Protein AF-A0A2D4F0U0-F1 (afdb_monomer)

Mean predicted aligned error: 10.99 Å

InterPro domains:
  IPR001683 Phox homology [PF00787] (13-109)
  IPR001683 Phox homology [PS50195] (1-113)
  IPR036871 PX domain superfamily [G3DSA:3.30.1520.10] (1-114)
  IPR036871 PX domain superfamily [SSF64268] (4-112)

pLDDT: mean 78.39, std 17.67, range [43.88, 95.75]

Secondary structure (DSSP, 8-state):
-----EEEEEEEETTEEEEEEEEHHHHHHHHHHHHHHHHHHHH---GGGGGGT----TTTT-PPPP--TT-S----HHHHHHHHHHHHHHHHHSHHHHTSHHHHHHTT--TTTT-GGG-S---EEEEEEEPP-S--TT-TTSTT-GGG--EEEEEEEE-SS-EEEEPPP-

Nearest PDB structures (foldseek):
  6e8r-assembly2_B  TM=4.616E-01  e=1.733E+00  Homo sapiens
  5tgi-assembly2_B  TM=3.385E-01  e=1.288E+00  Homo sapiens

Sequence (170 aa):
VRPSTVYALQLSHGPFTWGMKKLFRHFQELHRDLLKRRLLLSLLPLPRLVLQGSWPAGNTLELPPLPHGGGEVSRRPSSKQKQLEIYLNTLLEISAYRDYHAMAEFLDVSRFSFLPDLGPKGLEGLILKRSGGHRIQGLHCMGHHRVCYRWSKRWLVVKEAFLLYLKPES

Organism: Micrurus corallinus (NCBI:txid54390)

Solvent-accessible surface area (backbone atoms only — not comparable to full-atom values): 11061 Å² total; per-residue (Å²): 131,84,84,77,57,73,42,82,45,74,51,76,58,90,95,45,71,52,76,48,78,42,43,60,66,55,55,55,52,44,52,53,53,51,50,53,51,51,50,55,61,73,70,56,91,62,83,74,56,71,81,66,81,74,66,68,71,94,68,66,77,67,76,78,79,76,85,68,94,83,62,97,81,66,100,43,75,68,58,56,52,52,50,52,50,52,53,51,53,60,40,55,72,34,59,84,49,44,77,29,68,63,45,30,62,73,67,43,54,56,89,70,66,79,39,80,90,62,54,67,81,55,63,45,43,83,42,79,42,68,59,85,78,94,74,61,90,92,57,91,80,64,81,84,54,82,85,80,65,52,72,42,73,26,34,38,41,35,34,85,92,52,77,49,77,40,75,69,87,131

Foldseek 3Di:
DPDFDKDWDWDDDPPAIDIDIDTPVLVVVLLVVLVVLLVVVVPDDDPPVVVPPQDPPDPLSPQDDQPDPDDPPDPDPVVNNVSVVVNLVSQCVRCSRVVDVSVCQSVLHDPCCPDVVQAHWDGKHKDWDWDDDPDPDPCPDCVPDPPPIDIAIWIWTDHPPDIDTHRDDD

Radius of gyration: 20.45 Å; Cα contacts (8 Å, |Δi|>4): 163; chains: 1; bounding box: 57×42×52 Å

Structure (mmCIF, N/CA/C/O backbone):
data_AF-A0A2D4F0U0-F1
#
_entry.id   AF-A0A2D4F0U0-F1
#
loop_
_atom_site.group_PDB
_atom_site.id
_atom_site.type_symbol
_atom_site.label_atom_id
_atom_site.label_alt_id
_atom_site.label_comp_id
_atom_site.label_asym_id
_atom_site.label_entity_id
_atom_site.label_seq_id
_atom_site.pdbx_PDB_ins_code
_atom_site.Cartn_x
_atom_site.Cartn_y
_atom_site.Cartn_z
_atom_site.occupancy
_atom_site.B_iso_or_equiv
_atom_site.auth_seq_id
_atom_site.auth_comp_id
_atom_site.auth_asym_id
_atom_site.auth_atom_id
_atom_site.pdbx_PDB_model_num
ATOM 1 N N . VAL A 1 1 ? 16.282 -5.507 23.454 1.00 46.47 1 VAL A N 1
ATOM 2 C CA . VAL A 1 1 ? 15.595 -5.345 22.147 1.00 46.47 1 VAL A CA 1
ATOM 3 C C . VAL A 1 1 ? 14.118 -5.643 22.360 1.00 46.47 1 VAL A C 1
ATOM 5 O O . VAL A 1 1 ?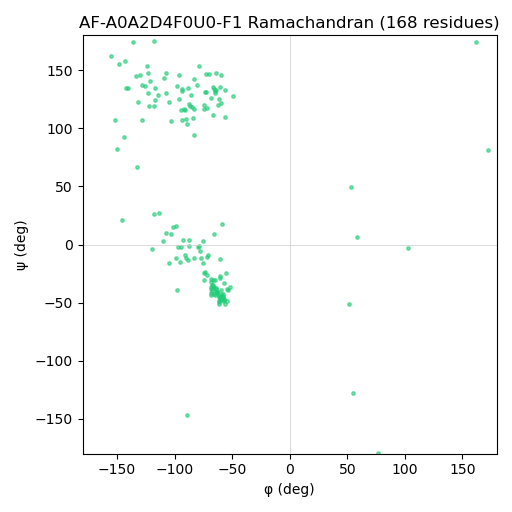 13.817 -6.746 22.794 1.00 46.47 1 VAL A O 1
ATOM 8 N N . ARG A 1 2 ? 13.199 -4.680 22.178 1.00 52.78 2 ARG A N 1
ATOM 9 C CA . ARG A 1 2 ? 11.755 -4.972 22.296 1.00 52.78 2 ARG A CA 1
ATOM 10 C C . ARG A 1 2 ? 11.359 -5.882 21.122 1.00 52.78 2 ARG A C 1
ATOM 12 O O . ARG A 1 2 ? 11.657 -5.500 19.990 1.00 52.78 2 ARG A O 1
ATOM 19 N N . PRO A 1 3 ? 10.742 -7.055 21.344 1.00 57.25 3 PRO A N 1
ATOM 20 C CA . PRO A 1 3 ? 10.332 -7.926 20.248 1.00 57.25 3 PRO A CA 1
ATOM 21 C C . PRO A 1 3 ? 9.302 -7.193 19.382 1.00 57.25 3 PRO A C 1
ATOM 23 O O . PRO A 1 3 ? 8.260 -6.754 19.869 1.00 57.25 3 PRO A O 1
ATOM 26 N N . SER A 1 4 ? 9.607 -7.001 18.100 1.00 76.12 4 SER A N 1
ATOM 27 C CA . SER A 1 4 ? 8.699 -6.330 17.173 1.00 76.12 4 SER A CA 1
ATOM 28 C C . SER A 1 4 ? 7.685 -7.333 16.632 1.00 76.12 4 SER A C 1
ATOM 30 O O . SER A 1 4 ? 8.040 -8.205 15.841 1.00 76.12 4 SER A O 1
ATOM 32 N N . THR A 1 5 ? 6.425 -7.214 17.056 1.00 86.00 5 THR A N 1
ATOM 33 C CA . THR A 1 5 ? 5.327 -8.064 16.575 1.00 86.00 5 THR A CA 1
ATOM 34 C C . THR A 1 5 ? 5.124 -7.882 15.070 1.00 86.00 5 THR A C 1
ATOM 36 O O . THR A 1 5 ? 4.921 -6.758 14.597 1.00 86.00 5 THR A O 1
ATOM 39 N N . VAL A 1 6 ? 5.166 -8.996 14.337 1.00 91.44 6 VAL A N 1
ATOM 40 C CA . VAL A 1 6 ? 4.837 -9.084 12.910 1.00 91.44 6 VAL A CA 1
ATOM 41 C C . VAL A 1 6 ? 3.367 -9.473 12.777 1.00 91.44 6 VAL A C 1
ATOM 43 O O . VAL A 1 6 ? 2.922 -10.430 13.405 1.00 91.44 6 VAL A O 1
ATOM 46 N N . TYR A 1 7 ? 2.631 -8.755 11.938 1.00 92.56 7 TYR A N 1
ATOM 47 C CA . TYR A 1 7 ? 1.259 -9.061 11.551 1.00 92.56 7 TYR A CA 1
ATOM 48 C C . TYR A 1 7 ? 1.258 -9.562 10.110 1.00 92.56 7 TYR A C 1
ATOM 50 O O . TYR A 1 7 ? 1.858 -8.932 9.236 1.00 92.56 7 TYR A O 1
ATOM 58 N N . ALA A 1 8 ? 0.596 -10.690 9.871 1.00 94.75 8 ALA A N 1
ATOM 59 C CA . ALA A 1 8 ? 0.249 -11.131 8.529 1.00 94.75 8 ALA A CA 1
ATOM 60 C C . ALA A 1 8 ? -1.098 -10.500 8.163 1.00 94.75 8 ALA A C 1
ATOM 62 O O . ALA A 1 8 ? -2.079 -10.679 8.880 1.00 94.75 8 ALA A O 1
ATOM 63 N N . LEU A 1 9 ? -1.117 -9.724 7.087 1.00 95.25 9 LEU A N 1
ATOM 64 C CA . LEU A 1 9 ? -2.299 -9.064 6.551 1.00 95.25 9 LEU A CA 1
ATOM 65 C C . LEU A 1 9 ? -2.686 -9.750 5.246 1.00 95.25 9 LEU A C 1
ATOM 67 O O . LEU A 1 9 ? -1.809 -10.114 4.463 1.00 95.25 9 LEU A O 1
ATOM 71 N N . GLN A 1 10 ? -3.983 -9.878 5.001 1.00 95.50 10 GLN A N 1
ATOM 72 C CA . GLN A 1 10 ? -4.535 -10.332 3.732 1.00 95.50 10 GLN A CA 1
ATOM 73 C C . GLN A 1 10 ? -5.379 -9.196 3.163 1.00 95.50 10 GLN A C 1
ATOM 75 O O . GLN A 1 10 ? -6.327 -8.754 3.808 1.00 95.50 10 GLN A O 1
ATOM 80 N N . LEU A 1 11 ? -5.009 -8.696 1.985 1.00 94.62 11 LEU A N 1
ATOM 81 C CA . LEU A 1 11 ? -5.799 -7.700 1.270 1.00 94.62 11 LEU A CA 1
ATOM 82 C C . LEU A 1 11 ? -6.636 -8.402 0.210 1.00 94.62 11 LEU A C 1
ATOM 84 O O . LEU A 1 11 ? -6.115 -9.256 -0.508 1.00 94.62 11 LEU A O 1
ATOM 88 N N . SER A 1 12 ? -7.902 -8.012 0.105 1.00 94.06 12 SER A N 1
ATOM 89 C CA . SER A 1 12 ? -8.801 -8.434 -0.966 1.00 94.06 12 SER A CA 1
ATOM 90 C C . SER A 1 12 ? -9.392 -7.206 -1.654 1.00 94.06 12 SER A C 1
ATOM 92 O O . SER A 1 12 ? -9.745 -6.226 -0.999 1.00 94.06 12 SER A O 1
ATOM 94 N N . HIS A 1 13 ? -9.446 -7.237 -2.981 1.00 91.44 13 HIS A N 1
ATOM 95 C CA . HIS A 1 13 ? -10.034 -6.186 -3.804 1.00 91.44 13 HIS A CA 1
ATOM 96 C C . HIS A 1 13 ? -10.559 -6.800 -5.103 1.00 91.44 13 HIS A C 1
ATOM 98 O O . HIS A 1 13 ? -9.778 -7.196 -5.974 1.00 91.44 13 HIS A O 1
ATOM 104 N N . GLY A 1 14 ? -11.884 -6.904 -5.231 1.00 91.19 14 GLY A N 1
ATOM 105 C CA . GLY A 1 14 ? -12.510 -7.633 -6.335 1.00 91.19 14 GLY A CA 1
ATOM 106 C C . GLY A 1 14 ? -11.984 -9.079 -6.414 1.00 91.19 14 GLY A C 1
ATOM 107 O O . GLY A 1 14 ? -11.979 -9.762 -5.391 1.00 91.19 14 GLY A O 1
ATOM 108 N N . PRO A 1 15 ? -11.506 -9.552 -7.581 1.00 91.00 15 PRO A N 1
ATOM 109 C CA . PRO A 1 15 ? -10.947 -10.899 -7.730 1.00 91.00 15 PRO A CA 1
ATOM 110 C C . PRO A 1 15 ? -9.509 -11.032 -7.201 1.00 91.00 15 PRO A C 1
ATOM 112 O O . PRO A 1 15 ? -8.954 -12.129 -7.189 1.00 91.00 15 PRO A O 1
ATOM 115 N N . PHE A 1 16 ? -8.872 -9.935 -6.785 1.00 91.69 16 PHE A N 1
ATOM 116 C CA . PHE A 1 16 ? -7.475 -9.949 -6.371 1.00 91.69 16 PHE A CA 1
ATOM 117 C C . PHE A 1 16 ? -7.345 -10.147 -4.867 1.00 91.69 16 PHE A C 1
ATOM 119 O O . PHE A 1 16 ? -8.009 -9.474 -4.080 1.00 91.69 16 PHE A O 1
ATOM 126 N N . THR A 1 17 ? -6.452 -11.048 -4.461 1.00 93.50 17 THR A N 1
ATOM 127 C CA . THR A 1 17 ? -6.130 -11.290 -3.053 1.00 93.50 17 THR A CA 1
ATOM 128 C C . THR A 1 17 ? -4.640 -11.567 -2.895 1.00 93.50 17 THR A C 1
ATOM 130 O O . THR A 1 17 ? -4.077 -12.354 -3.654 1.00 93.50 17 THR A O 1
ATOM 133 N N . TRP A 1 18 ? -3.987 -10.948 -1.910 1.00 92.50 18 TRP A N 1
ATOM 134 C CA . TRP A 1 18 ? -2.601 -11.273 -1.550 1.00 92.50 18 TRP A CA 1
ATOM 135 C C . TRP A 1 18 ? -2.320 -11.080 -0.064 1.00 92.50 18 TRP A C 1
ATOM 137 O O . TRP A 1 18 ? -2.971 -10.298 0.630 1.00 92.50 18 TRP A O 1
ATOM 147 N N . GLY A 1 19 ? -1.309 -11.804 0.412 1.00 93.56 19 GLY A N 1
ATOM 148 C CA . GLY A 1 19 ? -0.780 -11.681 1.762 1.00 93.56 19 GLY A CA 1
ATOM 149 C C . GLY A 1 19 ? 0.443 -10.766 1.821 1.00 93.56 19 GLY A C 1
ATOM 150 O O . GLY A 1 19 ? 1.268 -10.750 0.911 1.00 93.56 19 GLY A O 1
ATOM 151 N N . MET A 1 20 ? 0.592 -10.038 2.922 1.00 94.62 20 MET A N 1
ATOM 152 C CA . MET A 1 20 ? 1.759 -9.203 3.221 1.00 94.62 20 MET A CA 1
ATOM 153 C C . MET A 1 20 ? 2.079 -9.252 4.714 1.00 94.62 20 MET A C 1
ATOM 155 O O . MET A 1 20 ? 1.227 -9.574 5.540 1.00 94.62 20 MET A O 1
ATOM 159 N N . LYS A 1 21 ? 3.322 -8.940 5.082 1.00 94.38 21 LYS A N 1
ATOM 160 C CA . LYS A 1 21 ? 3.767 -8.941 6.482 1.00 94.38 21 LYS A CA 1
ATOM 161 C C . LYS A 1 21 ? 4.178 -7.536 6.891 1.00 94.38 21 LYS A C 1
ATOM 163 O O . LYS A 1 21 ? 5.052 -6.938 6.268 1.00 94.38 21 LYS A O 1
ATOM 168 N N . LYS A 1 22 ? 3.581 -7.009 7.961 1.00 94.00 22 LYS A N 1
ATOM 169 C CA . LYS A 1 22 ? 3.877 -5.665 8.472 1.00 94.00 22 LYS A CA 1
ATOM 170 C C . LYS A 1 22 ? 4.184 -5.713 9.963 1.00 94.00 22 LYS A C 1
ATOM 172 O O . LYS A 1 22 ? 3.529 -6.401 10.737 1.00 94.00 22 LYS A O 1
ATOM 177 N N . LEU A 1 23 ? 5.210 -4.978 10.371 1.00 93.62 23 LEU A N 1
ATOM 178 C CA . LEU A 1 23 ? 5.536 -4.761 11.775 1.00 93.62 23 LEU A CA 1
ATOM 179 C C . LEU A 1 23 ? 4.605 -3.702 12.355 1.00 93.62 23 LEU A C 1
ATOM 181 O O . LEU A 1 23 ? 4.186 -2.803 11.629 1.00 93.62 23 LEU A O 1
ATOM 185 N N . PHE A 1 24 ? 4.367 -3.730 13.670 1.00 90.62 24 PHE A N 1
ATOM 186 C CA . PHE A 1 24 ? 3.579 -2.679 14.333 1.00 90.62 24 PHE A CA 1
ATOM 187 C C . PHE A 1 24 ? 4.089 -1.258 14.021 1.00 90.62 24 PHE A C 1
ATOM 189 O O . PHE A 1 24 ? 3.291 -0.351 13.807 1.00 90.62 24 PHE A O 1
ATOM 196 N N . ARG A 1 25 ? 5.415 -1.077 13.906 1.00 91.44 25 ARG A N 1
ATOM 197 C CA . ARG A 1 25 ? 6.023 0.213 13.533 1.00 91.44 25 ARG A CA 1
ATOM 198 C C . ARG A 1 25 ? 5.518 0.755 12.190 1.00 91.44 25 ARG A C 1
ATOM 200 O O . ARG A 1 25 ? 5.359 1.959 12.064 1.00 91.44 25 ARG A O 1
ATOM 207 N N . HIS A 1 26 ? 5.193 -0.115 11.228 1.00 93.94 26 HIS A N 1
ATOM 208 C CA . HIS A 1 26 ? 4.680 0.316 9.925 1.00 93.94 26 HIS A CA 1
ATOM 209 C C . HIS A 1 26 ? 3.271 0.919 10.055 1.00 93.94 26 HIS A C 1
ATOM 211 O O . HIS A 1 26 ? 2.941 1.862 9.347 1.00 93.94 26 HIS A O 1
ATOM 217 N N . PHE A 1 27 ? 2.452 0.434 10.999 1.00 94.19 27 PHE A N 1
ATOM 218 C CA . PHE A 1 27 ? 1.151 1.044 11.299 1.00 94.19 27 PHE A CA 1
ATOM 219 C C . PHE A 1 27 ? 1.321 2.424 11.944 1.00 94.19 27 PHE A C 1
ATOM 221 O O . PHE A 1 27 ? 0.570 3.346 11.637 1.00 94.19 27 PHE A O 1
ATOM 228 N N . GLN A 1 28 ? 2.323 2.578 12.817 1.00 93.06 28 GLN A N 1
ATOM 229 C CA . GLN A 1 28 ? 2.646 3.865 13.444 1.00 93.06 28 GLN A CA 1
ATOM 230 C C . GLN A 1 28 ? 3.148 4.886 12.415 1.00 93.06 28 GLN A C 1
ATOM 232 O O . GLN A 1 28 ? 2.746 6.047 12.454 1.00 93.06 28 GLN A O 1
ATOM 237 N N . GLU A 1 29 ? 4.002 4.454 11.485 1.00 94.62 29 GLU A N 1
ATOM 238 C CA . GLU A 1 29 ? 4.492 5.274 10.374 1.00 94.62 29 GLU A CA 1
ATOM 239 C C . GLU A 1 29 ? 3.343 5.721 9.466 1.00 94.62 29 GLU A C 1
ATOM 241 O O . GLU A 1 29 ? 3.194 6.925 9.248 1.00 94.62 29 GLU A O 1
ATOM 246 N N . LEU A 1 30 ? 2.478 4.788 9.044 1.00 95.75 30 LEU A N 1
ATOM 247 C CA . LEU A 1 30 ? 1.279 5.096 8.262 1.00 95.75 30 LEU A CA 1
ATOM 248 C C . LEU A 1 30 ? 0.390 6.112 8.990 1.00 95.75 30 LEU A C 1
ATOM 250 O O . LEU A 1 30 ? 0.038 7.140 8.419 1.00 95.75 30 LEU A O 1
ATOM 254 N N . HIS A 1 31 ? 0.057 5.861 10.259 1.00 94.44 31 HIS A N 1
ATOM 255 C CA . HIS A 1 31 ? -0.797 6.752 11.048 1.00 94.44 31 HIS A CA 1
ATOM 256 C C . HIS A 1 31 ? -0.219 8.171 11.139 1.00 94.44 31 HIS A C 1
ATOM 258 O O . HIS A 1 31 ? -0.928 9.153 10.924 1.00 94.44 31 HIS A O 1
ATOM 264 N N . ARG A 1 32 ? 1.091 8.293 11.389 1.00 94.44 32 ARG A N 1
ATOM 265 C CA . ARG A 1 32 ? 1.788 9.585 11.416 1.00 94.44 32 ARG A CA 1
ATOM 266 C C . ARG A 1 32 ? 1.687 10.312 10.075 1.00 94.44 32 ARG A C 1
ATOM 268 O O . ARG A 1 32 ? 1.497 11.526 10.057 1.00 94.44 32 ARG A O 1
ATOM 275 N N . ASP A 1 33 ? 1.842 9.606 8.962 1.00 94.38 33 ASP A N 1
ATOM 276 C CA . ASP A 1 33 ? 1.819 10.231 7.640 1.00 94.38 33 ASP A CA 1
ATOM 277 C C . ASP A 1 33 ? 0.393 10.621 7.212 1.00 94.38 33 ASP A C 1
ATOM 279 O O . ASP A 1 33 ? 0.214 11.670 6.589 1.00 94.38 33 ASP A O 1
ATOM 283 N N . LEU A 1 34 ? -0.628 9.876 7.651 1.00 92.75 34 LEU A N 1
ATOM 284 C CA . LEU A 1 34 ? -2.038 10.259 7.511 1.00 92.75 34 LEU A CA 1
ATOM 285 C C . LEU A 1 34 ? -2.399 11.485 8.362 1.00 92.75 34 LEU A C 1
ATOM 287 O O . LEU A 1 34 ? -3.089 12.377 7.872 1.00 92.75 34 LEU A O 1
ATOM 291 N N . LEU A 1 35 ? -1.885 11.592 9.594 1.00 91.06 35 LEU A N 1
ATOM 292 C CA . LEU A 1 35 ? -2.049 12.793 10.424 1.00 91.06 35 LEU A CA 1
ATOM 293 C C . LEU A 1 35 ? -1.430 14.027 9.763 1.00 91.06 35 LEU A C 1
ATOM 295 O O . LEU A 1 35 ? -2.080 15.067 9.677 1.00 91.06 35 LEU A O 1
ATOM 299 N N . LYS A 1 36 ? -0.202 13.916 9.239 1.00 90.94 36 LYS A N 1
ATOM 300 C CA . LYS A 1 36 ? 0.428 15.008 8.479 1.00 90.94 36 LYS A CA 1
ATOM 301 C C . LYS A 1 36 ? -0.425 15.406 7.279 1.00 90.94 36 LYS A C 1
ATOM 303 O O . LYS A 1 36 ? -0.638 16.593 7.059 1.00 90.94 36 LYS A O 1
ATOM 308 N N . ARG A 1 37 ? -0.939 14.431 6.521 1.00 87.12 37 ARG A N 1
ATOM 309 C CA . ARG A 1 37 ? -1.829 14.688 5.382 1.00 87.12 37 ARG A CA 1
ATOM 310 C C . ARG A 1 37 ? -3.109 15.398 5.821 1.00 87.12 37 ARG A C 1
ATOM 312 O O . ARG A 1 37 ? -3.477 16.379 5.185 1.00 87.12 37 ARG A O 1
ATOM 319 N N . ARG A 1 38 ? -3.748 14.955 6.909 1.00 86.50 38 ARG A N 1
ATOM 320 C CA . ARG A 1 38 ? -4.935 15.602 7.495 1.00 86.50 38 ARG A CA 1
ATOM 321 C C . ARG A 1 38 ? -4.642 17.058 7.860 1.00 86.50 38 ARG A C 1
ATOM 323 O O . ARG A 1 38 ? -5.400 17.934 7.461 1.00 86.50 38 ARG A O 1
ATOM 330 N N . LEU A 1 39 ? -3.526 17.318 8.543 1.00 86.69 39 LEU A N 1
ATOM 331 C CA . LEU A 1 39 ? -3.112 18.673 8.915 1.00 86.69 39 LEU A CA 1
ATOM 332 C C . LEU A 1 39 ? -2.878 19.550 7.680 1.00 86.69 39 LEU A C 1
ATOM 334 O O . LEU A 1 39 ? -3.438 20.638 7.592 1.00 86.69 39 LEU A O 1
ATOM 338 N N . LEU A 1 40 ? -2.127 19.058 6.692 1.00 85.00 40 LEU A N 1
ATOM 339 C CA . LEU A 1 40 ? -1.890 19.785 5.443 1.00 85.00 40 LEU A CA 1
ATOM 340 C C . LEU A 1 40 ? -3.198 20.120 4.719 1.00 85.00 40 LEU A C 1
ATOM 342 O O . LEU A 1 40 ? -3.358 21.241 4.255 1.00 85.00 40 LEU A O 1
ATOM 346 N N . LEU A 1 41 ? -4.147 19.184 4.659 1.00 78.44 41 LEU A N 1
ATOM 347 C CA . LEU A 1 41 ? -5.459 19.432 4.058 1.00 78.44 41 LEU A CA 1
ATOM 348 C C . LEU A 1 41 ? -6.289 20.443 4.861 1.00 78.44 41 LEU A C 1
ATOM 350 O O . LEU A 1 41 ? -6.967 21.265 4.257 1.00 78.44 41 LEU A O 1
ATOM 354 N N . SER A 1 42 ? -6.216 20.416 6.195 1.00 76.06 42 SER A N 1
ATOM 355 C CA . SER A 1 42 ? -6.948 21.358 7.057 1.00 76.06 42 SER A CA 1
ATOM 356 C C . SER A 1 42 ? -6.405 22.789 7.029 1.00 76.06 42 SER A C 1
ATOM 358 O O . SER A 1 42 ? -7.151 23.727 7.282 1.00 76.06 42 SER A O 1
ATOM 360 N N . LEU A 1 43 ? -5.114 22.966 6.730 1.00 72.50 43 LEU A N 1
ATOM 361 C CA . LEU A 1 43 ? -4.439 24.268 6.750 1.00 72.50 43 LEU A CA 1
ATOM 362 C C . LEU A 1 43 ? -4.500 25.007 5.405 1.00 72.50 43 LEU A C 1
ATOM 364 O O . LEU A 1 43 ? -4.130 26.177 5.343 1.00 72.50 43 LEU A O 1
ATOM 368 N N . LEU A 1 44 ? -4.927 24.348 4.323 1.00 67.62 44 LEU A N 1
ATOM 369 C CA . LEU A 1 44 ? -4.998 24.950 2.991 1.00 67.62 44 LEU A CA 1
ATOM 370 C C . LEU A 1 44 ? -6.319 25.724 2.805 1.00 67.62 44 LEU A C 1
ATOM 372 O O . LEU A 1 44 ? -7.385 25.106 2.793 1.00 67.62 44 LEU A O 1
ATOM 376 N N . PRO A 1 45 ? -6.288 27.050 2.573 1.00 55.84 45 PRO A N 1
ATOM 377 C CA . PRO A 1 45 ? -7.477 27.817 2.224 1.00 55.84 45 PRO A CA 1
ATOM 378 C C . PRO A 1 45 ? -7.730 27.675 0.718 1.00 55.84 45 PRO A C 1
ATOM 380 O O . PRO A 1 45 ? -7.133 28.392 -0.083 1.00 55.84 45 PRO A O 1
ATOM 383 N N . LEU A 1 46 ? -8.570 26.731 0.284 1.00 57.25 46 LEU A N 1
ATOM 384 C CA . LEU A 1 46 ? -8.872 26.570 -1.146 1.00 57.25 46 LEU A CA 1
ATOM 385 C C . LEU A 1 46 ? -10.383 26.539 -1.441 1.00 57.25 46 LEU A C 1
ATOM 387 O O . LEU A 1 46 ? -11.021 25.507 -1.244 1.00 57.25 46 LEU A O 1
ATOM 391 N N . PRO A 1 47 ? -10.949 27.615 -2.034 1.00 44.53 47 PRO A N 1
ATOM 392 C CA . PRO A 1 47 ? -12.336 27.647 -2.518 1.00 44.53 47 PRO A CA 1
ATOM 393 C C . PRO A 1 47 ? -12.567 26.802 -3.787 1.00 44.53 47 PRO A C 1
ATOM 395 O O . PRO A 1 47 ? -13.704 26.558 -4.175 1.00 44.53 47 PRO A O 1
ATOM 398 N N . ARG A 1 48 ? -11.506 26.311 -4.447 1.00 48.56 48 ARG A N 1
ATOM 399 C CA . ARG A 1 48 ? -11.605 25.523 -5.698 1.00 48.56 48 ARG A CA 1
ATOM 400 C C . ARG A 1 48 ? -12.068 24.087 -5.507 1.00 48.56 48 ARG A C 1
ATOM 402 O O . ARG A 1 48 ? -12.435 23.406 -6.455 1.00 48.56 48 ARG A O 1
ATOM 409 N N . LEU A 1 49 ? -12.010 23.629 -4.274 1.00 49.84 49 LEU A N 1
ATOM 410 C CA . LEU A 1 49 ? -12.144 22.234 -3.926 1.00 49.84 49 LEU A CA 1
ATOM 411 C C . LEU A 1 49 ? -13.636 21.870 -3.696 1.00 49.84 49 LEU A C 1
ATOM 413 O O . LEU A 1 49 ? -14.018 20.712 -3.821 1.00 49.84 49 LEU A O 1
ATOM 417 N N . VAL A 1 50 ? -14.503 22.885 -3.566 1.00 45.66 50 VAL A N 1
ATOM 418 C CA . VAL A 1 50 ? -15.976 22.787 -3.523 1.00 45.66 50 VAL A CA 1
ATOM 419 C C . VAL A 1 50 ? -16.606 22.505 -4.902 1.00 45.66 50 VAL A C 1
ATOM 421 O O . VAL A 1 50 ? -17.677 21.910 -4.968 1.00 45.66 50 VAL A O 1
ATOM 424 N N . LEU A 1 51 ? -15.946 22.847 -6.020 1.00 45.47 51 LEU A N 1
ATOM 425 C CA . LEU A 1 51 ? -16.532 22.687 -7.366 1.00 45.47 51 LEU A CA 1
ATOM 426 C C . LEU A 1 51 ? -16.510 21.233 -7.885 1.00 45.47 51 LEU A C 1
ATOM 428 O O . LEU A 1 51 ? -17.151 20.927 -8.884 1.00 45.47 51 LEU A O 1
ATOM 432 N N . GLN A 1 52 ? -15.780 20.330 -7.219 1.00 45.00 52 GLN A N 1
ATOM 433 C CA . GLN A 1 52 ? -15.562 18.954 -7.683 1.00 45.00 52 GLN A CA 1
ATOM 434 C C . GLN A 1 52 ? -16.130 17.887 -6.731 1.00 45.00 52 GLN A C 1
ATOM 436 O O . GLN A 1 52 ? -15.615 16.775 -6.683 1.00 45.00 52 GLN A O 1
ATOM 441 N N . GLY A 1 53 ? -17.156 18.221 -5.936 1.00 46.31 53 GLY A N 1
ATOM 442 C CA . GLY A 1 53 ? -18.012 17.253 -5.223 1.00 46.31 53 GLY A CA 1
ATOM 443 C C . GLY A 1 53 ? -17.339 16.284 -4.234 1.00 46.31 53 GLY A C 1
ATOM 444 O O . GLY A 1 53 ? -18.008 15.398 -3.717 1.00 46.31 53 GLY A O 1
ATOM 445 N N . SER A 1 54 ? -16.041 16.425 -3.953 1.00 47.81 54 SER A N 1
ATOM 446 C CA . SER A 1 54 ? -15.236 15.422 -3.239 1.00 47.81 54 SER A CA 1
ATOM 447 C C . SER A 1 54 ? -14.748 15.896 -1.864 1.00 47.81 54 SER A C 1
ATOM 449 O O . SER A 1 54 ? -13.712 15.438 -1.378 1.00 47.81 54 SER A O 1
ATOM 451 N N . TRP A 1 55 ? -15.472 16.817 -1.226 1.00 47.09 55 TRP A N 1
ATOM 452 C CA . TRP A 1 55 ? -15.266 17.123 0.190 1.00 47.09 55 TRP A CA 1
ATOM 453 C C . TRP A 1 55 ? -16.362 16.472 0.992 1.00 47.09 55 TRP A C 1
ATOM 455 O O . TRP A 1 55 ? -17.497 16.950 0.964 1.00 47.09 55 TRP A O 1
ATOM 465 N N . PRO A 1 56 ? -16.053 15.398 1.719 1.00 49.19 56 PRO A N 1
ATOM 466 C CA . PRO A 1 56 ? -17.005 14.909 2.673 1.00 49.19 56 PRO A CA 1
ATOM 467 C C . PRO A 1 56 ? -16.979 15.886 3.859 1.00 49.19 56 PRO A C 1
ATOM 469 O O . PRO A 1 56 ? -15.941 16.155 4.469 1.00 49.19 56 PRO A O 1
ATOM 472 N N . ALA A 1 57 ? -18.121 16.535 4.067 1.00 44.88 57 ALA A N 1
ATOM 473 C CA . ALA A 1 57 ? -18.325 17.597 5.037 1.00 44.88 57 ALA A CA 1
ATOM 474 C C . ALA A 1 57 ? -17.785 17.203 6.420 1.00 44.88 57 ALA A C 1
ATOM 476 O O . ALA A 1 57 ? -18.154 16.146 6.916 1.00 44.88 57 ALA A O 1
ATOM 477 N N . GLY A 1 58 ? -16.947 18.066 7.013 1.00 47.06 58 GLY A N 1
ATOM 478 C CA . GLY A 1 58 ? -16.635 18.228 8.449 1.00 47.06 58 GLY A CA 1
ATOM 479 C C . GLY A 1 58 ? -16.219 17.010 9.290 1.00 47.06 58 GLY A C 1
ATOM 480 O O . GLY A 1 58 ? -15.195 17.059 9.960 1.00 47.06 58 GLY A O 1
ATOM 481 N N . ASN A 1 59 ? -16.988 15.924 9.254 1.00 52.34 59 ASN A N 1
ATOM 482 C CA . ASN A 1 59 ? -16.912 14.764 10.137 1.00 52.34 59 ASN A CA 1
ATOM 483 C C . ASN A 1 59 ? -16.270 13.529 9.478 1.00 52.34 59 ASN A C 1
ATOM 485 O O . ASN A 1 59 ? -15.880 12.599 10.175 1.00 52.34 59 ASN A O 1
ATOM 489 N N . THR A 1 60 ? -16.145 13.479 8.149 1.00 55.31 60 THR A N 1
ATOM 490 C CA . THR A 1 60 ? -15.691 12.261 7.440 1.00 55.31 60 THR A CA 1
ATOM 491 C C . THR A 1 60 ? -14.168 12.089 7.393 1.00 55.31 60 THR A C 1
ATOM 493 O O . THR A 1 60 ? -13.677 11.025 7.034 1.00 55.31 60 THR A O 1
ATOM 496 N N . LEU A 1 61 ? -13.401 13.115 7.765 1.00 64.56 61 LEU A N 1
ATOM 497 C CA . LEU A 1 61 ? -11.934 13.055 7.850 1.00 64.56 61 LEU A CA 1
ATOM 498 C C . LEU A 1 61 ? -11.434 12.830 9.286 1.00 64.56 61 LEU A C 1
ATOM 500 O O . LEU A 1 61 ? -10.259 13.072 9.576 1.00 64.56 61 LEU A O 1
ATOM 504 N N . GLU A 1 62 ? -12.311 12.405 10.200 1.00 76.75 62 GLU A N 1
ATOM 505 C CA . GLU A 1 62 ? -11.880 11.993 11.532 1.00 76.75 62 GLU A CA 1
ATOM 506 C C . GLU A 1 62 ? -11.043 10.716 11.432 1.00 76.75 62 GL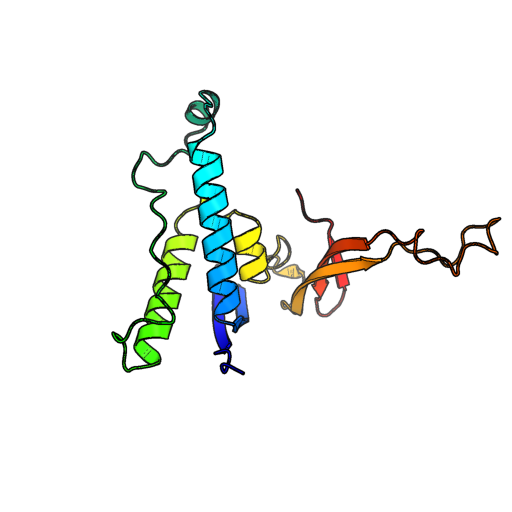U A C 1
ATOM 508 O O . GLU A 1 62 ? -11.523 9.643 11.068 1.00 76.75 62 GLU A O 1
ATOM 513 N N . LEU A 1 63 ? -9.748 10.855 11.722 1.00 82.19 63 LEU A N 1
ATOM 514 C CA . LEU A 1 63 ? -8.811 9.742 11.696 1.00 82.19 63 LEU A CA 1
ATOM 515 C C . LEU A 1 63 ? -9.053 8.872 12.938 1.00 82.19 63 LEU A C 1
ATOM 517 O O . LEU A 1 63 ? -8.875 9.374 14.053 1.00 82.19 63 LEU A O 1
ATOM 521 N N . PRO A 1 64 ? -9.398 7.581 12.788 1.00 85.00 64 PRO A N 1
ATOM 522 C CA . PRO A 1 64 ? -9.569 6.705 13.936 1.00 85.00 64 PRO A CA 1
ATOM 523 C C . PRO A 1 64 ? -8.256 6.613 14.734 1.00 85.00 64 PRO A C 1
ATOM 525 O O . PRO A 1 64 ? -7.165 6.649 14.152 1.00 85.00 64 PRO A O 1
ATOM 528 N N . PRO A 1 65 ? -8.315 6.488 16.069 1.00 85.25 65 PRO A N 1
ATOM 529 C CA . PRO A 1 65 ? -7.114 6.356 16.877 1.00 85.25 65 PRO A CA 1
ATOM 530 C C . PRO A 1 65 ? -6.417 5.030 16.567 1.00 85.25 65 PRO A C 1
ATOM 532 O O . PRO A 1 65 ? -7.051 3.973 16.507 1.00 85.25 65 PRO A O 1
ATOM 535 N N . LEU A 1 66 ? -5.092 5.064 16.411 1.00 87.06 66 LEU A N 1
ATOM 536 C CA . LEU A 1 66 ? -4.323 3.834 16.265 1.00 87.06 66 LEU A CA 1
ATOM 537 C C . LEU A 1 66 ? -4.417 3.019 17.574 1.00 87.06 66 LEU A C 1
ATOM 539 O O . LEU A 1 66 ? -4.142 3.576 18.647 1.00 87.06 66 LEU A O 1
ATOM 543 N N . PRO A 1 67 ? -4.745 1.712 17.527 1.00 81.38 67 PRO A N 1
ATOM 544 C CA . PRO A 1 67 ? -4.752 0.857 18.711 1.00 81.38 67 PRO A CA 1
ATOM 545 C C . PRO A 1 67 ? -3.379 0.895 19.395 1.00 81.38 67 PRO A C 1
ATOM 547 O O . PRO A 1 67 ? -2.380 0.425 18.842 1.00 81.38 67 PRO A O 1
ATOM 550 N N . HIS A 1 68 ? -3.303 1.519 20.574 1.00 70.69 68 HIS A N 1
ATOM 551 C CA . HIS A 1 68 ? -2.028 1.838 21.211 1.00 70.69 68 HIS A CA 1
ATOM 552 C C . HIS A 1 68 ? -1.260 0.565 21.581 1.00 70.69 68 HIS A C 1
ATOM 554 O O . HIS A 1 68 ? -1.781 -0.364 22.194 1.00 70.69 68 HIS A O 1
ATOM 560 N N . GLY A 1 69 ? 0.028 0.538 21.240 1.00 55.06 69 GLY A N 1
ATOM 561 C CA . GLY A 1 69 ? 0.916 -0.584 21.538 1.00 55.06 69 GLY A CA 1
ATOM 562 C C . GLY A 1 69 ? 1.377 -0.684 22.998 1.00 55.06 69 GLY A C 1
ATOM 563 O O . GLY A 1 69 ? 2.191 -1.560 23.273 1.00 55.06 69 GLY A O 1
ATOM 564 N N . G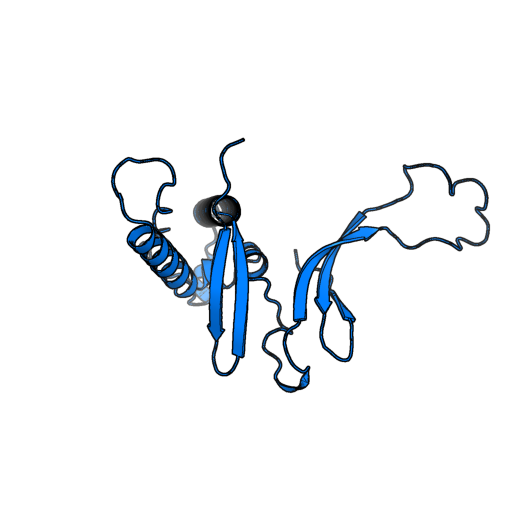LY A 1 70 ? 0.910 0.192 23.898 1.00 51.16 70 GLY A N 1
ATOM 565 C CA . GLY A 1 70 ? 1.501 0.379 25.231 1.00 51.16 70 GLY A CA 1
ATOM 566 C C . GLY A 1 70 ? 0.541 0.717 26.377 1.00 51.16 70 GLY A C 1
ATOM 567 O O . GLY A 1 70 ? 1.000 1.266 27.367 1.00 51.16 70 GLY A O 1
ATOM 568 N N . GLY A 1 71 ? -0.756 0.416 26.264 1.00 43.88 71 GLY A N 1
ATOM 569 C CA . GLY A 1 71 ? -1.716 0.569 27.366 1.00 43.88 71 GLY A CA 1
ATOM 570 C C . GLY A 1 71 ? -2.314 -0.779 27.764 1.00 43.88 71 GLY A C 1
ATOM 571 O O . GLY A 1 71 ? -2.701 -1.561 26.900 1.00 43.88 71 GLY A O 1
ATOM 572 N N . GLU A 1 72 ? -2.383 -1.035 29.064 1.00 51.28 72 GLU A N 1
ATOM 573 C CA . GLU A 1 72 ? -2.722 -2.280 29.775 1.00 51.28 72 GLU A CA 1
ATOM 574 C C . GLU A 1 72 ? -4.112 -2.915 29.499 1.00 51.28 72 GLU A C 1
ATOM 576 O O . GLU A 1 72 ? -4.569 -3.764 30.259 1.00 51.28 72 GLU A O 1
ATOM 581 N N .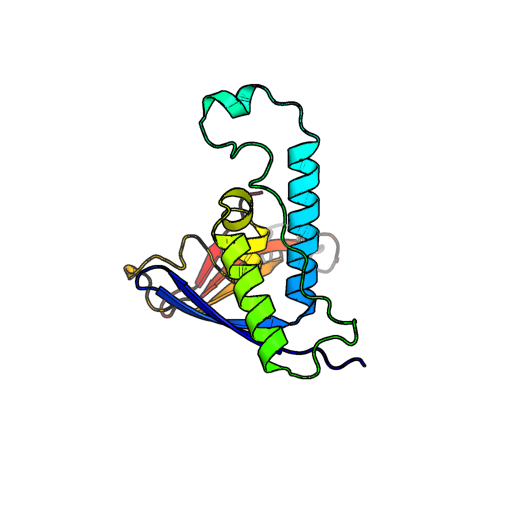 VAL A 1 73 ? -4.811 -2.555 28.417 1.00 48.97 73 VAL A N 1
ATOM 582 C CA . VAL A 1 73 ? -6.263 -2.802 28.270 1.00 48.97 73 VAL A CA 1
ATOM 583 C C . VAL A 1 73 ? -6.624 -3.915 27.272 1.00 48.97 73 VAL A C 1
ATOM 585 O O . VAL A 1 73 ? -7.793 -4.158 27.000 1.00 48.97 73 VAL A O 1
ATOM 588 N N . SER A 1 74 ? -5.672 -4.701 26.760 1.00 50.56 74 SER A N 1
ATOM 589 C CA . SER A 1 74 ? -6.056 -5.926 26.039 1.00 50.56 74 SER A CA 1
ATOM 590 C C . SER A 1 74 ? -5.085 -7.071 26.270 1.00 50.56 74 SER A C 1
ATOM 592 O O . SER A 1 74 ? -4.101 -7.257 25.559 1.00 50.56 74 SER A O 1
ATOM 594 N N . ARG A 1 75 ? -5.406 -7.885 27.279 1.00 53.09 75 ARG A N 1
ATOM 595 C CA . ARG A 1 75 ? -4.695 -9.117 27.661 1.00 53.09 75 ARG A CA 1
ATOM 596 C C . ARG A 1 75 ? -4.783 -10.238 26.606 1.00 53.09 75 ARG A C 1
ATOM 598 O O . ARG A 1 75 ? -4.400 -11.366 26.899 1.00 53.09 75 ARG A O 1
ATOM 605 N N . ARG A 1 76 ? -5.302 -9.979 25.394 1.00 60.12 76 ARG A N 1
ATOM 606 C CA . ARG A 1 76 ? -5.483 -11.000 24.347 1.00 60.12 76 ARG A CA 1
ATOM 607 C C . ARG A 1 76 ? -4.947 -10.535 22.986 1.00 60.12 76 ARG A C 1
ATOM 609 O O . ARG A 1 76 ? -5.443 -9.543 22.449 1.00 60.12 76 ARG A O 1
ATOM 616 N N . PRO A 1 77 ? -4.004 -11.275 22.371 1.00 60.91 77 PRO A N 1
ATOM 617 C CA . PRO A 1 77 ? -3.453 -10.928 21.059 1.00 60.91 77 PRO A CA 1
ATOM 618 C C . PRO A 1 77 ? -4.518 -10.893 19.948 1.00 60.91 77 PRO A C 1
ATOM 620 O O . PRO A 1 77 ? -4.400 -10.090 19.024 1.00 60.91 77 PRO A O 1
ATOM 623 N N . SER A 1 78 ? -5.588 -11.689 20.068 1.00 65.44 78 SER A N 1
ATOM 624 C CA . SER A 1 78 ? -6.701 -11.733 19.107 1.00 65.44 78 SER A CA 1
ATOM 625 C C . SER A 1 78 ? -7.518 -10.436 19.047 1.00 65.44 78 SER A C 1
ATOM 627 O O . SER A 1 78 ? -7.922 -10.011 17.968 1.00 65.44 78 SER A O 1
ATOM 629 N N . SER A 1 79 ? -7.716 -9.757 20.182 1.00 80.25 79 SER A N 1
ATOM 630 C CA . SER A 1 79 ? -8.455 -8.485 20.236 1.00 80.25 79 SER A CA 1
ATOM 631 C C . SER A 1 79 ? -7.681 -7.366 19.531 1.00 80.25 79 SER A C 1
ATOM 633 O O . SER A 1 79 ? -8.243 -6.631 18.722 1.00 80.25 79 SER A O 1
ATOM 635 N N . LYS A 1 80 ? -6.359 -7.308 19.733 1.00 82.81 80 LYS A N 1
ATOM 636 C CA . LYS A 1 80 ? -5.492 -6.322 19.073 1.00 82.81 80 LYS A CA 1
ATOM 637 C C . LYS A 1 80 ? -5.443 -6.496 17.553 1.00 82.81 80 LYS A C 1
ATOM 639 O O . LYS A 1 80 ? -5.451 -5.508 16.826 1.00 82.81 80 LYS A O 1
ATOM 644 N N . GLN A 1 81 ? -5.396 -7.738 17.069 1.00 87.81 81 GLN A N 1
ATOM 645 C CA . GLN A 1 81 ? -5.447 -8.025 15.631 1.00 87.81 81 GLN A CA 1
ATOM 646 C C . GLN A 1 81 ? -6.752 -7.517 15.018 1.00 87.81 81 GLN A C 1
ATOM 648 O O . GLN A 1 81 ? -6.711 -6.791 14.027 1.00 87.81 81 GLN A O 1
ATOM 653 N N . LYS A 1 82 ? -7.890 -7.811 15.659 1.00 89.62 82 LYS A N 1
ATOM 654 C CA . LYS A 1 82 ? -9.195 -7.358 15.171 1.00 89.62 82 LYS A CA 1
ATOM 655 C C . LYS A 1 82 ? -9.327 -5.835 15.181 1.00 89.62 82 LYS A C 1
ATOM 657 O O . LYS A 1 82 ? -9.876 -5.263 14.249 1.00 89.62 82 LYS A O 1
ATOM 662 N N . GLN A 1 83 ? -8.776 -5.163 16.191 1.00 90.56 83 GLN A N 1
ATOM 663 C CA . GLN A 1 83 ? -8.740 -3.699 16.241 1.00 90.56 83 GLN A CA 1
ATOM 664 C C . GLN A 1 83 ? -7.923 -3.091 15.095 1.00 90.56 83 GLN A C 1
ATOM 666 O O . GLN A 1 83 ? -8.338 -2.091 14.518 1.00 90.56 83 GLN A O 1
ATOM 671 N N . LEU A 1 84 ? -6.775 -3.684 14.751 1.00 92.75 84 LEU A N 1
ATOM 672 C CA . LEU A 1 84 ? -5.959 -3.224 13.623 1.00 92.75 84 LEU A CA 1
ATOM 673 C C . LEU A 1 84 ? -6.641 -3.479 12.276 1.00 92.75 84 LEU A C 1
ATOM 675 O O . LEU A 1 84 ? -6.536 -2.647 11.381 1.00 92.75 84 LEU A O 1
ATOM 679 N N . GLU A 1 85 ? -7.350 -4.599 12.146 1.00 93.81 85 GLU A N 1
ATOM 680 C CA . GLU A 1 85 ? -8.172 -4.904 10.973 1.00 93.81 85 GLU A CA 1
ATOM 681 C C . GLU A 1 85 ? -9.283 -3.860 10.792 1.00 93.81 85 GLU A C 1
ATOM 683 O O . GLU A 1 85 ? -9.387 -3.262 9.724 1.00 93.81 85 GLU A O 1
ATOM 688 N N . ILE A 1 86 ? -10.055 -3.580 11.850 1.00 93.69 86 ILE A N 1
ATOM 689 C CA . ILE A 1 86 ? -11.108 -2.552 11.837 1.00 93.69 86 ILE A CA 1
ATOM 690 C C . ILE A 1 86 ? -10.512 -1.189 11.476 1.00 93.69 86 ILE A C 1
ATOM 692 O O . ILE A 1 86 ? -11.009 -0.532 10.570 1.00 93.69 86 ILE A O 1
ATOM 696 N N . TYR A 1 87 ? -9.410 -0.801 12.124 1.00 94.25 87 TYR A N 1
ATOM 697 C CA . TYR A 1 87 ? -8.708 0.450 11.839 1.00 94.25 87 TYR A CA 1
ATOM 698 C C . TYR A 1 87 ? -8.338 0.583 10.355 1.00 94.25 87 TYR A C 1
ATOM 700 O O . TYR A 1 87 ? -8.624 1.611 9.749 1.00 94.25 87 TYR A O 1
ATOM 708 N N . LEU A 1 88 ? -7.733 -0.447 9.751 1.00 95.25 88 LEU A N 1
ATOM 709 C CA . LEU A 1 88 ? -7.363 -0.411 8.333 1.00 95.25 88 LEU A CA 1
ATOM 710 C C . LEU A 1 88 ? -8.589 -0.334 7.419 1.00 95.25 88 LEU A C 1
ATOM 712 O O . LEU A 1 88 ? -8.579 0.459 6.482 1.00 95.25 88 LEU A O 1
ATOM 716 N N . ASN A 1 89 ? -9.640 -1.107 7.697 1.00 95.12 89 ASN A N 1
ATOM 717 C CA . ASN A 1 89 ? -10.866 -1.077 6.897 1.00 95.12 89 ASN A CA 1
ATOM 718 C C . ASN A 1 89 ? -11.528 0.307 6.934 1.00 95.12 89 ASN A C 1
ATOM 720 O O . ASN A 1 89 ? -11.834 0.851 5.878 1.00 95.12 89 ASN A O 1
ATOM 724 N N . THR A 1 90 ? -11.626 0.937 8.109 1.00 93.69 90 THR A N 1
ATOM 725 C CA . THR A 1 90 ? -12.139 2.312 8.233 1.00 93.69 90 THR A CA 1
ATOM 726 C C . THR A 1 90 ? -11.307 3.313 7.426 1.00 93.69 90 THR A C 1
ATOM 728 O O . THR A 1 90 ? -11.853 4.214 6.795 1.00 93.69 90 THR A O 1
ATOM 731 N N . LEU A 1 91 ? -9.977 3.166 7.392 1.00 93.44 91 LEU A N 1
ATOM 732 C CA . LEU A 1 91 ? -9.136 4.037 6.562 1.00 93.44 91 LEU A CA 1
ATOM 733 C C . LEU A 1 91 ? -9.354 3.826 5.062 1.00 93.44 91 LEU A C 1
ATOM 735 O O . LEU A 1 91 ? -9.254 4.783 4.297 1.00 93.44 91 LEU A O 1
ATOM 739 N N . LEU A 1 92 ? -9.616 2.589 4.638 1.00 93.56 92 LEU A N 1
ATOM 740 C CA . LEU A 1 92 ? -9.846 2.245 3.235 1.00 93.56 92 LEU A CA 1
ATOM 741 C C . LEU A 1 92 ? -11.215 2.703 2.720 1.00 93.56 92 LEU A C 1
ATOM 743 O O . LEU A 1 92 ? -11.359 2.923 1.518 1.00 93.56 92 LEU A O 1
ATOM 747 N N . GLU A 1 93 ? -12.192 2.897 3.603 1.00 92.00 93 GLU A N 1
ATOM 748 C CA . GLU A 1 93 ? -13.489 3.499 3.266 1.00 92.00 93 GLU A CA 1
ATOM 749 C C . GLU A 1 93 ? -13.359 4.990 2.902 1.00 92.00 93 GLU A C 1
ATOM 751 O O . GLU A 1 93 ? -14.108 5.502 2.068 1.00 92.00 93 GLU A O 1
ATOM 756 N N . ILE A 1 94 ? -12.374 5.691 3.473 1.00 89.94 94 ILE A N 1
ATOM 757 C CA . ILE A 1 94 ? -12.148 7.122 3.248 1.00 89.94 94 ILE A CA 1
ATOM 758 C C . ILE A 1 94 ? -11.204 7.313 2.052 1.00 89.94 94 ILE A C 1
ATOM 760 O O . ILE A 1 94 ? -9.994 7.110 2.163 1.00 89.94 94 ILE A O 1
ATOM 764 N N . SER A 1 95 ? -11.723 7.785 0.911 1.00 88.88 95 SER A N 1
ATOM 765 C CA . SER A 1 95 ? -10.942 7.980 -0.329 1.00 88.88 95 SER A CA 1
ATOM 766 C C . SER A 1 95 ? -9.685 8.838 -0.136 1.00 88.88 95 SER A C 1
ATOM 768 O O . SER A 1 95 ? -8.620 8.506 -0.650 1.00 88.88 95 SER A O 1
ATOM 770 N N . ALA A 1 96 ? -9.762 9.889 0.685 1.00 87.25 96 ALA A N 1
ATOM 771 C CA . ALA A 1 96 ? -8.628 10.769 0.977 1.00 87.25 96 ALA A CA 1
ATOM 772 C C . ALA A 1 96 ? -7.431 10.048 1.631 1.00 87.25 96 ALA A C 1
ATOM 774 O O . ALA A 1 96 ? -6.295 10.507 1.487 1.00 87.25 96 ALA A O 1
ATOM 775 N N . TYR A 1 97 ? -7.676 8.947 2.351 1.00 91.06 97 TYR A N 1
ATOM 776 C CA . TYR A 1 97 ? -6.642 8.110 2.964 1.00 91.06 97 TYR A CA 1
ATOM 777 C C . TYR A 1 97 ? -6.316 6.886 2.112 1.00 91.06 97 TYR A C 1
ATOM 779 O O . TYR A 1 97 ? -5.139 6.557 1.973 1.00 91.06 97 TYR A O 1
ATOM 787 N N . ARG A 1 98 ? -7.326 6.254 1.502 1.00 91.56 98 ARG A N 1
ATOM 788 C CA . ARG A 1 98 ? -7.159 5.130 0.573 1.00 91.56 98 ARG A CA 1
ATOM 789 C C . ARG A 1 98 ? -6.251 5.488 -0.602 1.00 91.56 98 ARG A C 1
ATOM 791 O O . ARG A 1 98 ? -5.333 4.737 -0.914 1.00 91.56 98 ARG A O 1
ATOM 798 N N . ASP A 1 99 ? -6.481 6.648 -1.211 1.00 89.44 99 ASP A N 1
ATOM 799 C CA . ASP A 1 99 ? -5.806 7.071 -2.442 1.00 89.44 99 ASP A CA 1
ATOM 800 C C . ASP A 1 99 ? -4.476 7.804 -2.151 1.00 89.44 99 ASP A C 1
ATOM 802 O O . ASP A 1 99 ? -3.795 8.293 -3.055 1.00 89.44 99 ASP A O 1
ATOM 806 N N . TYR A 1 100 ? -4.070 7.882 -0.878 1.00 91.75 100 TYR A N 1
ATOM 807 C CA . TYR A 1 100 ? -2.815 8.500 -0.463 1.00 91.75 100 TYR A CA 1
ATOM 808 C C . TYR A 1 100 ? -1.624 7.552 -0.663 1.00 91.75 100 TYR A C 1
ATOM 810 O O . TYR A 1 100 ? -1.680 6.378 -0.299 1.00 91.75 100 TYR A O 1
ATOM 818 N N . HIS A 1 101 ? -0.497 8.069 -1.170 1.00 91.00 101 HIS A N 1
ATOM 819 C CA . HIS A 1 101 ? 0.680 7.249 -1.501 1.00 91.00 101 HIS A CA 1
ATOM 820 C C . HIS A 1 101 ? 1.181 6.398 -0.323 1.00 91.00 101 HIS A C 1
ATOM 822 O O . HIS A 1 101 ? 1.524 5.239 -0.522 1.00 91.00 101 HIS A O 1
ATOM 828 N N . ALA A 1 102 ? 1.159 6.920 0.910 1.00 93.56 102 ALA A N 1
ATOM 829 C CA . ALA A 1 102 ? 1.612 6.162 2.076 1.00 93.56 102 ALA A CA 1
ATOM 830 C C . ALA A 1 102 ? 0.731 4.932 2.362 1.00 93.56 102 ALA A C 1
ATOM 832 O O . ALA A 1 102 ? 1.239 3.924 2.847 1.00 93.56 102 ALA A O 1
ATOM 833 N N . MET A 1 103 ? -0.568 4.981 2.036 1.00 95.06 103 MET A N 1
ATOM 834 C CA . MET A 1 103 ? -1.446 3.810 2.122 1.00 95.06 103 MET A CA 1
ATOM 835 C C . MET A 1 103 ? -1.054 2.768 1.072 1.00 95.06 103 MET A C 1
ATOM 837 O O . MET A 1 103 ? -0.937 1.585 1.391 1.00 95.06 103 MET A O 1
ATOM 841 N N . ALA A 1 104 ? -0.773 3.204 -0.159 1.00 92.75 104 ALA A N 1
ATOM 842 C CA . ALA A 1 104 ? -0.328 2.303 -1.216 1.00 92.75 104 ALA A CA 1
ATOM 843 C C . ALA A 1 104 ? 1.022 1.632 -0.884 1.00 92.75 104 ALA A C 1
ATOM 845 O O . ALA A 1 104 ? 1.181 0.421 -1.051 1.00 92.75 104 ALA A O 1
ATOM 846 N N . GLU A 1 105 ? 1.967 2.397 -0.326 1.00 93.06 105 GLU A N 1
ATOM 847 C CA . GLU A 1 105 ? 3.240 1.886 0.193 1.00 93.06 105 GLU A CA 1
ATOM 848 C C . GLU A 1 105 ? 3.033 0.915 1.364 1.00 93.06 105 GLU A C 1
ATOM 850 O O . GLU A 1 105 ? 3.684 -0.127 1.443 1.00 93.06 105 GLU A O 1
ATOM 855 N N . PHE A 1 106 ? 2.103 1.218 2.273 1.00 95.44 106 PHE A N 1
ATOM 856 C CA . PHE A 1 106 ? 1.793 0.335 3.392 1.00 95.44 106 PHE A CA 1
ATOM 857 C C . PHE A 1 106 ? 1.218 -1.005 2.925 1.00 95.44 106 PHE A C 1
ATOM 859 O O . PHE A 1 106 ? 1.567 -2.031 3.503 1.00 95.44 106 PHE A O 1
ATOM 866 N N . LEU A 1 107 ? 0.387 -1.018 1.885 1.00 94.94 107 LEU A N 1
ATOM 867 C CA . LEU A 1 107 ? -0.263 -2.227 1.370 1.00 94.94 107 LEU A CA 1
ATOM 868 C C . LEU A 1 107 ? 0.572 -2.986 0.319 1.00 94.94 107 LEU A C 1
ATOM 870 O O . LEU A 1 107 ? 0.139 -4.033 -0.170 1.00 94.94 107 LEU A O 1
ATOM 874 N N . ASP A 1 108 ? 1.753 -2.469 -0.036 1.00 93.19 108 ASP A N 1
ATOM 875 C CA . ASP A 1 108 ? 2.604 -2.986 -1.115 1.00 93.19 108 ASP A CA 1
ATOM 876 C C . ASP A 1 108 ? 1.833 -3.100 -2.445 1.00 93.19 108 ASP A C 1
ATOM 878 O O . ASP A 1 108 ? 1.828 -4.159 -3.083 1.00 93.19 108 ASP A O 1
ATOM 882 N N . VAL A 1 109 ? 1.135 -2.023 -2.836 1.00 91.88 109 VAL A N 1
ATOM 883 C CA . VAL A 1 109 ? 0.245 -1.998 -4.013 1.00 91.88 109 VAL A CA 1
ATOM 884 C C . VAL A 1 109 ? 0.624 -0.914 -5.004 1.00 91.88 109 VAL A C 1
ATOM 886 O O . VAL A 1 109 ? 1.043 0.184 -4.642 1.00 91.88 109 VAL A O 1
ATOM 889 N N . SER A 1 110 ? 0.393 -1.208 -6.275 1.00 89.88 110 SER A N 1
ATOM 890 C CA . SER A 1 110 ? 0.509 -0.260 -7.373 1.00 89.88 110 SER A CA 1
ATOM 891 C C . SER A 1 110 ? -0.664 -0.380 -8.336 1.00 89.88 110 SER A C 1
ATOM 893 O O . SER A 1 110 ? -1.474 -1.304 -8.266 1.00 89.88 110 SER A O 1
ATOM 895 N N . ARG A 1 111 ? -0.716 0.534 -9.311 1.00 86.56 111 ARG A N 1
ATOM 896 C CA . ARG A 1 111 ? -1.677 0.478 -10.425 1.00 86.56 111 ARG A CA 1
ATOM 897 C C . ARG A 1 111 ? -1.614 -0.853 -11.198 1.00 86.56 111 ARG A C 1
ATOM 899 O O . ARG A 1 111 ? -2.606 -1.248 -11.792 1.00 86.56 111 ARG A O 1
ATOM 906 N N . PHE A 1 112 ? -0.479 -1.560 -11.159 1.00 87.81 112 PHE A N 1
ATOM 907 C CA . PHE A 1 112 ? -0.270 -2.839 -11.850 1.00 87.81 112 PHE A CA 1
ATOM 908 C C . PHE A 1 112 ? -0.623 -4.066 -10.994 1.00 87.81 112 PHE A C 1
ATOM 910 O O . PHE A 1 112 ? -0.658 -5.186 -11.510 1.00 87.81 112 PHE A O 1
ATOM 917 N N . SER A 1 113 ? -0.898 -3.886 -9.697 1.00 89.44 113 SER A N 1
ATOM 918 C CA . SER A 1 113 ? -1.304 -4.988 -8.816 1.00 89.44 113 SER A CA 1
ATOM 919 C C . SER A 1 113 ? -2.668 -5.561 -9.200 1.00 89.44 113 SER A C 1
ATOM 921 O O . SER A 1 113 ? -2.889 -6.754 -9.022 1.00 89.44 113 SER A O 1
ATOM 923 N N . PHE A 1 114 ? -3.553 -4.724 -9.749 1.00 89.88 114 PHE A N 1
ATOM 924 C CA . PHE A 1 114 ? -4.942 -5.061 -10.078 1.00 89.88 114 PHE A CA 1
ATOM 925 C C . PHE A 1 114 ? -5.169 -5.354 -11.568 1.00 89.88 114 PHE A C 1
ATOM 927 O O . PHE A 1 114 ? -6.306 -5.332 -12.031 1.00 89.88 114 PHE A O 1
ATOM 934 N N . LEU A 1 115 ? -4.106 -5.580 -12.344 1.00 89.56 115 LEU A N 1
ATOM 935 C CA . LEU A 1 115 ? -4.231 -5.957 -13.751 1.00 89.56 115 LEU A CA 1
ATOM 936 C C . LEU A 1 115 ? -4.239 -7.489 -13.867 1.00 89.56 115 LEU A C 1
ATOM 938 O O . LEU A 1 115 ? -3.233 -8.109 -13.509 1.00 89.56 115 LEU A O 1
ATOM 942 N N . PRO A 1 116 ? -5.342 -8.103 -14.343 1.00 85.38 116 PRO A N 1
ATOM 943 C CA . PRO A 1 116 ? -5.485 -9.559 -14.375 1.00 85.38 116 PRO A CA 1
ATOM 944 C C . PRO A 1 116 ? -4.502 -10.218 -15.352 1.00 85.38 116 PRO A C 1
ATOM 946 O O . PRO A 1 116 ? -3.935 -11.263 -15.046 1.00 85.38 116 PRO A O 1
ATOM 949 N N . ASP A 1 117 ? -4.213 -9.558 -16.472 1.00 86.50 117 ASP A N 1
ATOM 950 C CA . ASP A 1 117 ? -3.432 -10.134 -17.575 1.00 86.50 117 ASP A CA 1
ATOM 951 C C . ASP A 1 117 ? -1.912 -10.130 -17.332 1.00 86.50 117 ASP A C 1
ATOM 953 O O . ASP A 1 117 ? -1.139 -10.613 -18.156 1.00 86.50 117 ASP A O 1
ATOM 957 N N . LEU A 1 118 ? -1.453 -9.581 -16.200 1.00 85.75 118 LEU A N 1
ATOM 958 C CA . LEU A 1 118 ? -0.027 -9.487 -15.859 1.00 85.75 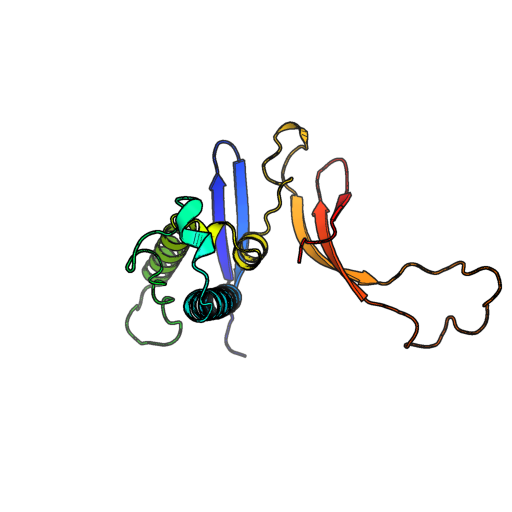118 LEU A CA 1
ATOM 959 C C . LEU A 1 118 ? 0.488 -10.662 -15.018 1.00 85.75 118 LEU A C 1
ATOM 961 O O . LEU A 1 118 ? 1.644 -10.644 -14.585 1.00 85.75 118 LEU A O 1
ATOM 965 N N . GLY A 1 119 ? -0.359 -11.660 -14.764 1.00 84.19 119 GLY A N 1
ATOM 966 C CA . GLY A 1 119 ? -0.035 -12.802 -13.916 1.00 84.19 119 GLY A CA 1
ATOM 967 C C . GLY A 1 119 ? -0.065 -12.481 -12.413 1.00 84.19 119 GLY A C 1
ATOM 968 O O . GLY A 1 119 ? -0.365 -11.347 -11.996 1.00 84.19 119 GLY A O 1
ATOM 969 N N . PRO A 1 120 ? 0.233 -13.483 -11.566 1.00 85.94 120 PRO A N 1
ATOM 970 C CA . PRO A 1 120 ? 0.096 -13.355 -10.125 1.00 85.94 120 PRO A CA 1
ATOM 971 C C . PRO A 1 120 ? 1.044 -12.294 -9.560 1.00 85.94 120 PRO A C 1
ATOM 973 O O . PRO A 1 120 ? 2.137 -12.023 -10.067 1.00 85.94 120 PRO A O 1
ATOM 976 N N . LYS A 1 121 ? 0.587 -11.635 -8.494 1.00 88.50 121 LYS A N 1
ATOM 977 C CA . LYS A 1 121 ? 1.330 -10.566 -7.828 1.00 88.50 121 LYS A CA 1
ATOM 978 C C . LYS A 1 121 ? 2.522 -11.147 -7.067 1.00 88.50 121 LYS A C 1
ATOM 980 O O . LYS A 1 121 ? 2.340 -11.899 -6.114 1.00 88.50 121 LYS A O 1
ATOM 985 N N . GLY A 1 122 ? 3.727 -10.749 -7.465 1.00 88.12 122 GLY A N 1
ATOM 986 C CA . GLY A 1 122 ? 4.946 -11.003 -6.710 1.00 88.12 122 GLY A CA 1
ATOM 987 C C . GLY A 1 122 ? 5.242 -9.892 -5.702 1.00 88.12 122 GLY A C 1
ATOM 988 O O . GLY A 1 122 ? 4.349 -9.274 -5.115 1.00 88.12 122 GLY A O 1
ATOM 989 N N . LEU A 1 123 ? 6.532 -9.641 -5.489 1.00 89.81 123 LEU A N 1
ATOM 990 C CA . LEU A 1 123 ? 6.994 -8.583 -4.597 1.00 89.81 123 LEU A CA 1
ATOM 991 C C . LEU A 1 123 ? 6.786 -7.212 -5.241 1.00 89.81 123 LEU A C 1
ATOM 993 O O . LEU A 1 123 ? 7.191 -6.971 -6.378 1.00 89.81 123 LEU A O 1
ATOM 997 N N . GLU A 1 124 ? 6.200 -6.301 -4.477 1.00 92.81 124 GLU A N 1
ATOM 998 C CA . GLU A 1 124 ? 6.048 -4.903 -4.857 1.00 92.81 124 GLU A CA 1
ATOM 999 C C . GLU A 1 124 ? 6.526 -4.010 -3.718 1.00 92.81 124 GLU A C 1
ATOM 1001 O O . GLU A 1 124 ? 6.381 -4.369 -2.549 1.00 92.81 124 GLU A O 1
ATOM 1006 N N . GLY A 1 125 ? 7.111 -2.861 -4.046 1.00 92.19 125 GLY A N 1
ATOM 1007 C CA . GLY A 1 125 ? 7.521 -1.906 -3.023 1.00 92.19 125 GLY A CA 1
ATOM 1008 C C . GLY A 1 125 ? 8.543 -0.880 -3.485 1.00 92.19 125 GLY A C 1
ATOM 1009 O O . GLY A 1 125 ? 9.083 -0.933 -4.594 1.00 92.19 125 GLY A O 1
ATOM 1010 N N . LEU A 1 126 ? 8.840 0.066 -2.596 1.00 91.50 126 LEU A N 1
ATOM 1011 C CA . LEU A 1 126 ? 9.877 1.062 -2.826 1.00 91.50 126 LEU A CA 1
ATOM 1012 C C . LEU A 1 126 ? 11.280 0.458 -2.733 1.00 91.50 126 LEU A C 1
ATOM 1014 O O . LEU A 1 126 ? 11.655 -0.168 -1.745 1.00 91.50 126 LEU A O 1
ATOM 1018 N N . ILE A 1 127 ? 12.095 0.766 -3.734 1.00 91.38 127 ILE A N 1
ATOM 1019 C CA . ILE A 1 127 ? 13.528 0.503 -3.760 1.00 91.38 127 ILE A CA 1
ATOM 1020 C C . ILE A 1 127 ? 14.298 1.797 -4.010 1.00 91.38 127 ILE A C 1
ATOM 1022 O O . ILE A 1 127 ? 13.819 2.738 -4.652 1.00 91.38 127 ILE A O 1
ATOM 1026 N N . LEU A 1 128 ? 15.540 1.834 -3.541 1.00 88.69 128 LEU A N 1
ATOM 1027 C CA . LEU A 1 128 ? 16.488 2.870 -3.925 1.00 88.69 128 LEU A CA 1
ATOM 1028 C C . LEU A 1 128 ? 17.317 2.356 -5.097 1.00 88.69 128 LEU A C 1
ATOM 1030 O O . LEU A 1 128 ? 18.078 1.400 -4.974 1.00 88.69 128 LEU A O 1
ATOM 1034 N N . LYS A 1 129 ? 17.174 3.008 -6.250 1.00 85.38 129 LYS A N 1
ATOM 1035 C CA . LYS A 1 129 ? 17.983 2.732 -7.435 1.00 85.38 129 LYS A CA 1
ATOM 1036 C C . LYS A 1 129 ? 19.141 3.724 -7.489 1.00 85.38 129 LYS A C 1
ATOM 1038 O O . LYS A 1 129 ? 18.918 4.937 -7.502 1.00 85.38 129 LYS A O 1
ATOM 1043 N N . ARG A 1 130 ? 20.369 3.216 -7.581 1.00 81.69 130 ARG A N 1
ATOM 1044 C CA . ARG A 1 130 ? 21.540 4.030 -7.936 1.00 81.69 130 ARG A CA 1
ATOM 1045 C C . ARG A 1 130 ? 21.477 4.455 -9.405 1.00 81.69 130 ARG A C 1
ATOM 1047 O O . ARG A 1 130 ? 20.983 3.710 -10.255 1.00 81.69 130 ARG A O 1
ATOM 1054 N N . SER A 1 131 ? 21.984 5.641 -9.716 1.00 71.44 131 SER A N 1
ATOM 1055 C CA . SER A 1 131 ? 22.215 6.056 -11.105 1.00 71.44 131 SER A CA 1
ATOM 1056 C C . SER A 1 131 ? 23.113 5.027 -11.797 1.00 71.44 131 SER A C 1
ATOM 1058 O O . SER A 1 131 ? 24.092 4.554 -11.222 1.00 71.44 131 SER A O 1
ATOM 1060 N N . GLY A 1 132 ? 22.723 4.618 -13.006 1.00 69.75 132 GLY A N 1
ATOM 1061 C CA . GLY A 1 132 ? 23.550 3.752 -13.839 1.00 69.75 132 GLY A CA 1
ATOM 1062 C C . GLY A 1 132 ? 24.731 4.542 -14.396 1.00 69.75 132 GLY A C 1
ATOM 1063 O O . GLY A 1 132 ? 24.600 5.732 -14.668 1.00 69.75 132 GLY A O 1
ATOM 1064 N N . GLY A 1 133 ? 25.872 3.879 -14.557 1.00 57.78 133 GLY A N 1
ATOM 1065 C CA . GLY A 1 133 ? 27.092 4.511 -15.042 1.00 57.78 133 GLY A CA 1
ATOM 1066 C C . GLY A 1 133 ? 28.264 3.551 -14.936 1.00 57.78 133 GLY A C 1
ATOM 1067 O O . GLY A 1 133 ? 29.014 3.597 -13.973 1.00 57.78 133 GLY A O 1
ATOM 1068 N N . HIS A 1 134 ? 28.393 2.647 -15.905 1.00 52.59 134 HIS A N 1
ATOM 1069 C CA . HIS A 1 134 ? 29.672 1.978 -16.173 1.00 52.59 134 HIS A CA 1
ATOM 1070 C C . HIS A 1 134 ? 30.301 2.436 -17.495 1.00 52.59 134 HIS A C 1
ATOM 1072 O O . HIS A 1 134 ? 31.349 1.935 -17.876 1.00 52.59 134 HIS A O 1
ATOM 1078 N N . ARG A 1 135 ? 29.682 3.394 -18.201 1.00 52.81 135 ARG A N 1
ATOM 1079 C CA . ARG A 1 135 ? 30.209 3.981 -19.440 1.00 52.81 135 ARG A CA 1
ATOM 1080 C C . ARG A 1 135 ? 29.741 5.428 -19.581 1.00 52.81 135 ARG A C 1
ATOM 1082 O O . ARG A 1 135 ? 28.767 5.701 -20.269 1.00 52.81 135 ARG A O 1
ATOM 1089 N N . ILE A 1 136 ? 30.427 6.352 -18.915 1.00 49.25 136 ILE A N 1
ATOM 1090 C CA . ILE A 1 136 ? 30.527 7.720 -19.434 1.00 49.25 136 ILE A CA 1
ATOM 1091 C C . ILE A 1 136 ? 31.766 7.684 -20.329 1.00 49.25 136 ILE A C 1
ATOM 1093 O O . ILE A 1 136 ? 32.883 7.589 -19.819 1.00 49.25 136 ILE A O 1
ATOM 1097 N N . GLN A 1 137 ? 31.583 7.648 -21.653 1.00 46.88 137 GLN A N 1
ATOM 1098 C CA . GLN A 1 137 ? 32.716 7.779 -22.573 1.00 46.88 137 GLN A CA 1
ATOM 1099 C C . GLN A 1 137 ? 33.385 9.136 -22.307 1.00 46.88 137 GLN A C 1
ATOM 1101 O O . GLN A 1 137 ? 32.720 10.166 -22.356 1.00 46.88 137 GLN A O 1
ATOM 1106 N N . GLY A 1 138 ? 34.677 9.122 -21.965 1.00 54.06 138 GLY A N 1
ATOM 1107 C CA . GLY A 1 138 ? 35.483 10.333 -21.763 1.00 54.06 138 GLY A CA 1
ATOM 1108 C C . GLY A 1 138 ? 35.771 10.749 -20.314 1.00 54.06 138 GLY A C 1
ATOM 1109 O O . GLY A 1 138 ? 36.529 11.691 -20.123 1.00 54.06 138 GLY A O 1
ATOM 1110 N N . LEU A 1 139 ? 35.253 10.057 -19.286 1.00 53.56 139 LEU A N 1
ATOM 1111 C CA . LEU A 1 139 ? 35.571 10.373 -17.880 1.00 53.56 139 LEU A CA 1
ATOM 1112 C C . LEU A 1 139 ? 35.933 9.113 -17.077 1.00 53.56 139 LEU A C 1
ATOM 1114 O O . LEU A 1 139 ? 35.213 8.674 -16.182 1.00 53.56 139 LEU A O 1
ATOM 1118 N N . HIS A 1 140 ? 37.069 8.506 -17.424 1.00 51.22 140 HIS A N 1
ATOM 1119 C CA . HIS A 1 140 ? 37.508 7.211 -16.887 1.00 51.22 140 HIS A CA 1
ATOM 1120 C C . HIS A 1 140 ? 38.134 7.271 -15.475 1.00 51.22 140 HIS A C 1
ATOM 1122 O O . HIS A 1 140 ? 38.492 6.235 -14.923 1.00 51.22 140 HIS A O 1
ATOM 1128 N N . CYS A 1 141 ? 38.259 8.458 -14.870 1.00 46.34 141 CYS A N 1
ATOM 1129 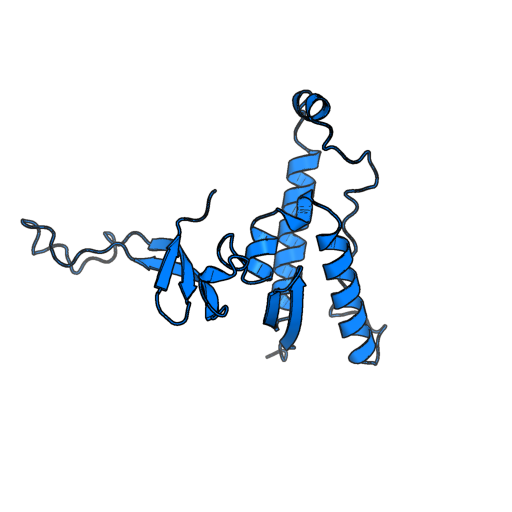C CA . CYS A 1 141 ? 39.011 8.672 -13.623 1.00 46.34 141 CYS A CA 1
ATOM 1130 C C . CYS A 1 141 ? 38.194 9.216 -12.432 1.00 46.34 141 CYS A C 1
ATOM 1132 O O . CYS A 1 141 ? 38.719 9.267 -11.325 1.00 46.34 141 CYS A O 1
ATOM 1134 N N . MET A 1 142 ? 36.899 9.536 -12.585 1.00 49.78 142 MET A N 1
ATOM 1135 C CA . MET A 1 142 ? 36.035 9.941 -11.451 1.00 49.78 142 MET A CA 1
ATOM 1136 C C . MET A 1 142 ? 35.074 8.840 -10.959 1.00 49.78 142 MET A C 1
ATOM 1138 O O . MET A 1 142 ? 34.204 9.090 -10.124 1.00 49.78 142 MET A O 1
ATOM 1142 N N . GLY A 1 143 ? 35.232 7.602 -11.442 1.00 48.19 143 GLY A N 1
ATOM 1143 C CA . GLY A 1 143 ? 34.371 6.455 -11.106 1.00 48.19 143 GLY A CA 1
ATOM 1144 C C . GLY A 1 143 ? 34.517 5.901 -9.678 1.00 48.19 143 GLY A C 1
ATOM 1145 O O . GLY A 1 143 ? 33.698 5.090 -9.253 1.00 48.19 143 GLY A O 1
ATOM 1146 N N . HIS A 1 144 ? 35.518 6.350 -8.913 1.00 51.66 144 HIS A N 1
ATOM 1147 C CA . HIS A 1 144 ? 35.768 5.907 -7.530 1.00 51.66 144 HIS A CA 1
ATOM 1148 C C . HIS A 1 144 ? 35.222 6.862 -6.459 1.00 51.66 144 HIS A C 1
ATOM 1150 O O . HIS A 1 144 ? 35.164 6.516 -5.279 1.00 51.66 144 HIS A O 1
ATOM 1156 N N . HIS A 1 145 ? 34.809 8.068 -6.844 1.00 48.97 145 HIS A N 1
ATOM 1157 C CA . HIS A 1 145 ? 34.388 9.090 -5.899 1.00 48.97 145 HIS A CA 1
ATOM 1158 C C . HIS A 1 145 ? 32.900 8.920 -5.541 1.00 48.97 145 HIS A C 1
ATOM 1160 O O . HIS A 1 145 ? 32.024 8.826 -6.404 1.00 48.97 145 HIS A O 1
ATOM 1166 N N . ARG A 1 146 ? 32.607 8.883 -4.236 1.00 52.00 146 ARG A N 1
ATOM 1167 C CA . ARG A 1 146 ? 31.261 8.671 -3.671 1.00 52.00 146 ARG A CA 1
ATO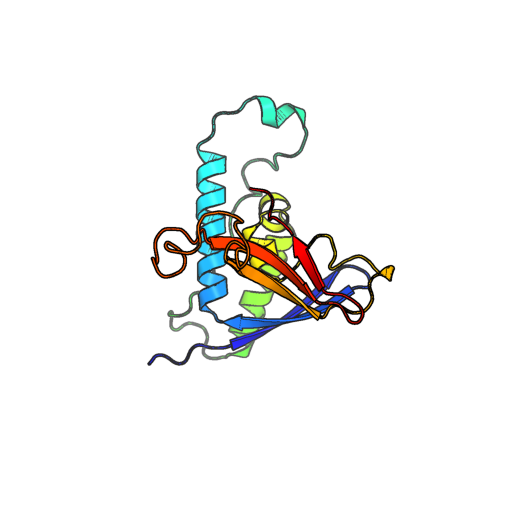M 1168 C C . ARG A 1 146 ? 30.232 9.742 -4.073 1.00 52.00 146 ARG A C 1
ATOM 1170 O O . ARG A 1 146 ? 29.051 9.505 -3.838 1.00 52.00 146 ARG A O 1
ATOM 1177 N N . VAL A 1 147 ? 30.624 10.884 -4.659 1.00 53.41 147 VAL A N 1
ATOM 1178 C CA . VAL A 1 147 ? 29.730 12.054 -4.829 1.00 53.41 147 VAL A CA 1
ATOM 1179 C C . VAL A 1 147 ? 29.043 12.177 -6.202 1.00 53.41 147 VAL A C 1
ATOM 1181 O O . VAL A 1 147 ? 28.160 13.011 -6.360 1.00 53.41 147 VAL A O 1
ATOM 1184 N N . CYS A 1 148 ? 29.309 11.279 -7.164 1.00 58.34 148 CYS A N 1
ATOM 1185 C CA . CYS A 1 148 ? 28.594 11.253 -8.459 1.00 58.34 148 CYS A CA 1
ATOM 1186 C C . CYS A 1 148 ? 27.386 10.296 -8.500 1.00 58.34 148 CYS A C 1
ATOM 1188 O O . CYS A 1 148 ? 26.696 10.221 -9.518 1.00 58.34 148 CYS A O 1
ATOM 1190 N N . TYR A 1 149 ? 27.100 9.556 -7.423 1.00 67.75 149 TYR A N 1
ATOM 1191 C CA . TYR A 1 149 ? 25.979 8.615 -7.399 1.00 67.75 149 TYR A CA 1
ATOM 1192 C C . TYR A 1 149 ? 24.727 9.265 -6.819 1.00 67.75 149 TYR A C 1
ATOM 1194 O O . TYR A 1 149 ? 24.587 9.441 -5.610 1.00 67.75 149 TYR A O 1
ATOM 1202 N N . ARG A 1 150 ? 23.760 9.559 -7.687 1.00 74.38 150 ARG A N 1
ATOM 1203 C CA . ARG A 1 150 ? 22.417 9.962 -7.267 1.00 74.38 150 ARG A CA 1
ATOM 1204 C C . ARG A 1 150 ? 21.552 8.728 -7.033 1.00 74.38 150 ARG A C 1
ATOM 1206 O O . ARG A 1 150 ? 21.323 7.956 -7.968 1.00 74.38 150 ARG A O 1
ATOM 1213 N N . TRP A 1 151 ? 21.071 8.556 -5.806 1.00 83.38 151 TRP A N 1
ATOM 1214 C CA . TRP A 1 151 ? 20.043 7.573 -5.471 1.00 83.38 151 TRP A CA 1
ATOM 1215 C C . TRP A 1 151 ? 18.667 8.139 -5.778 1.00 83.38 151 TRP A C 1
ATOM 1217 O O . TRP A 1 151 ? 18.402 9.324 -5.586 1.00 83.38 151 TRP A O 1
ATOM 1227 N N . SER A 1 152 ? 17.779 7.291 -6.278 1.00 85.69 152 SER A N 1
ATOM 1228 C CA . SER A 1 152 ? 16.424 7.699 -6.607 1.00 85.69 152 SER A CA 1
ATOM 1229 C C . SER A 1 152 ? 15.438 6.612 -6.214 1.00 85.69 152 SER A C 1
ATOM 1231 O O . SER A 1 152 ? 15.666 5.434 -6.494 1.00 85.69 152 SER A O 1
ATOM 1233 N N . LYS A 1 153 ? 14.337 7.012 -5.574 1.00 89.50 153 LYS A N 1
ATOM 1234 C CA . LYS A 1 153 ? 13.241 6.106 -5.224 1.00 89.50 153 LYS A CA 1
ATOM 1235 C C . LYS A 1 153 ? 12.582 5.578 -6.498 1.00 89.50 153 LYS A C 1
ATOM 1237 O O . LYS A 1 153 ? 12.292 6.344 -7.421 1.00 89.50 153 LYS A O 1
ATOM 1242 N N . ARG A 1 154 ? 12.370 4.271 -6.569 1.00 91.50 154 ARG A N 1
ATOM 1243 C CA . ARG A 1 154 ? 11.614 3.596 -7.626 1.00 91.50 154 ARG A CA 1
ATOM 1244 C C . ARG A 1 154 ? 10.653 2.622 -6.975 1.00 91.50 154 ARG A C 1
ATOM 1246 O O . ARG A 1 154 ? 10.994 2.037 -5.957 1.00 91.50 154 ARG A O 1
ATOM 1253 N N . TRP A 1 155 ? 9.482 2.452 -7.563 1.00 92.69 155 TRP A N 1
ATOM 1254 C CA . TRP A 1 155 ? 8.576 1.386 -7.174 1.00 92.69 155 TRP A CA 1
ATOM 1255 C C . TRP A 1 155 ? 8.877 0.162 -8.030 1.00 92.69 155 TRP A C 1
ATOM 1257 O O . TRP A 1 155 ? 8.780 0.231 -9.254 1.00 92.69 155 TRP A O 1
ATOM 1267 N N . LEU A 1 156 ? 9.322 -0.919 -7.404 1.00 93.44 156 LEU A N 1
ATOM 1268 C CA . LEU A 1 156 ? 9.604 -2.181 -8.068 1.00 93.44 156 LEU A CA 1
ATOM 1269 C C . LEU A 1 156 ? 8.329 -3.017 -8.105 1.00 93.44 156 LEU A C 1
ATOM 1271 O O . LEU A 1 156 ? 7.657 -3.145 -7.086 1.00 93.44 156 LEU A O 1
ATOM 1275 N N . VAL A 1 157 ? 8.032 -3.603 -9.258 1.00 93.50 157 VAL A N 1
ATOM 1276 C CA . VAL A 1 157 ? 6.975 -4.598 -9.428 1.00 93.50 157 VAL A CA 1
ATOM 1277 C C . VAL A 1 157 ? 7.614 -5.854 -9.990 1.00 93.50 157 VAL A C 1
ATOM 1279 O O . VAL A 1 157 ? 8.203 -5.823 -11.072 1.00 93.50 157 VAL A O 1
ATOM 1282 N N . VAL A 1 158 ? 7.509 -6.949 -9.246 1.00 92.25 158 VAL A N 1
ATOM 1283 C CA . VAL A 1 158 ? 7.934 -8.276 -9.684 1.00 92.25 158 VAL A CA 1
ATOM 1284 C C . VAL A 1 158 ? 6.690 -9.087 -10.017 1.00 92.25 158 VAL A C 1
ATOM 1286 O O . VAL A 1 158 ? 5.809 -9.269 -9.175 1.00 92.25 158 VAL A O 1
ATOM 1289 N N . LYS A 1 159 ? 6.627 -9.565 -11.255 1.00 90.25 159 LYS A N 1
ATOM 1290 C CA . LYS A 1 159 ? 5.650 -10.540 -11.745 1.00 90.25 159 LYS A CA 1
A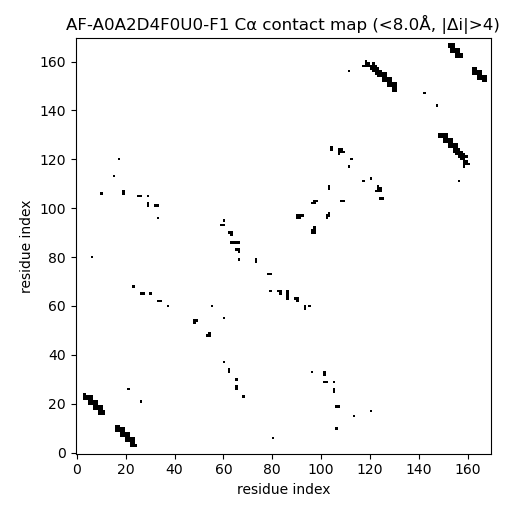TOM 1291 C C . LYS A 1 159 ? 6.405 -11.790 -12.203 1.00 90.25 159 LYS A C 1
ATOM 1293 O O . LYS A 1 159 ? 7.634 -11.801 -12.194 1.00 90.25 159 LYS A O 1
ATOM 1298 N N . GLU A 1 160 ? 5.691 -12.840 -12.592 1.00 84.31 160 GLU A N 1
ATOM 1299 C CA . GLU A 1 160 ? 6.323 -14.102 -13.011 1.00 84.31 160 GLU A CA 1
ATOM 1300 C C . GLU A 1 160 ? 7.224 -13.936 -14.237 1.00 84.31 160 GLU A C 1
ATOM 1302 O O . GLU A 1 160 ? 8.350 -14.423 -14.252 1.00 84.31 160 GLU A O 1
ATOM 1307 N N . ALA A 1 161 ? 6.741 -13.219 -15.254 1.00 85.62 161 ALA A N 1
ATOM 1308 C CA . ALA A 1 161 ? 7.428 -13.108 -16.539 1.00 85.62 161 ALA A CA 1
ATOM 1309 C C . ALA A 1 161 ? 8.311 -11.856 -16.675 1.00 85.62 161 ALA A C 1
ATOM 1311 O O . ALA A 1 161 ? 9.115 -11.771 -17.602 1.00 85.62 161 ALA A O 1
ATOM 1312 N N . PHE A 1 162 ? 8.162 -10.857 -15.800 1.00 88.75 162 PHE A N 1
ATOM 1313 C CA . PHE A 1 162 ? 8.877 -9.591 -15.943 1.00 88.75 162 PHE A CA 1
ATOM 1314 C C . PHE A 1 162 ? 9.056 -8.842 -14.621 1.00 88.75 162 PHE A C 1
ATOM 1316 O O . PHE A 1 162 ? 8.347 -9.044 -13.633 1.00 88.75 162 PHE A O 1
ATOM 1323 N N . LEU A 1 163 ? 10.005 -7.908 -14.645 1.00 91.25 163 LEU A N 1
ATOM 1324 C CA . LEU A 1 163 ? 10.277 -6.959 -13.576 1.00 91.25 163 LEU A CA 1
ATOM 1325 C C . LEU A 1 163 ? 10.183 -5.543 -14.137 1.00 91.25 163 LEU A C 1
ATOM 1327 O O . LEU A 1 163 ? 10.804 -5.218 -15.149 1.00 91.25 163 LEU A O 1
ATOM 1331 N N . LEU A 1 164 ? 9.428 -4.689 -13.454 1.00 89.88 164 LEU A N 1
ATOM 1332 C CA . LEU A 1 164 ? 9.213 -3.297 -13.833 1.00 89.88 164 LEU A CA 1
ATOM 1333 C C . LEU A 1 164 ? 9.681 -2.376 -12.708 1.00 89.88 164 LEU A C 1
ATOM 1335 O O . LEU A 1 164 ? 9.445 -2.647 -11.533 1.00 89.88 164 LEU A O 1
ATOM 1339 N N . TYR A 1 165 ? 10.308 -1.255 -13.061 1.00 88.81 165 TYR A N 1
ATOM 1340 C CA . TYR A 1 165 ? 10.537 -0.157 -12.126 1.00 88.81 165 TYR A CA 1
ATOM 1341 C C . TYR A 1 165 ? 9.754 1.076 -12.571 1.00 88.81 165 TYR A C 1
ATOM 1343 O O . TYR A 1 165 ? 9.877 1.541 -13.701 1.00 88.81 165 TYR A O 1
ATOM 1351 N N . LEU A 1 166 ? 8.985 1.644 -11.654 1.00 88.94 166 LEU A N 1
ATOM 1352 C CA . LEU A 1 166 ? 8.192 2.843 -11.872 1.00 88.94 166 LEU A CA 1
ATOM 1353 C C . LEU A 1 166 ? 8.826 4.013 -11.129 1.00 88.94 166 LEU A C 1
ATOM 1355 O O . LEU A 1 166 ? 9.430 3.859 -10.061 1.00 88.94 166 LEU A O 1
ATOM 1359 N N . LYS A 1 167 ? 8.694 5.209 -11.694 1.00 86.19 167 LYS A N 1
ATOM 1360 C CA . LYS A 1 167 ? 8.948 6.438 -10.949 1.00 86.19 167 LYS A CA 1
ATOM 1361 C C . LYS A 1 167 ? 7.660 6.752 -10.172 1.00 86.19 167 LYS A C 1
ATOM 1363 O O . LYS A 1 167 ? 6.647 6.958 -10.833 1.00 86.19 167 LYS A O 1
ATOM 1368 N N . PRO A 1 168 ? 7.669 6.751 -8.827 1.00 81.25 168 PRO A N 1
ATOM 1369 C CA . PRO A 1 168 ? 6.485 7.142 -8.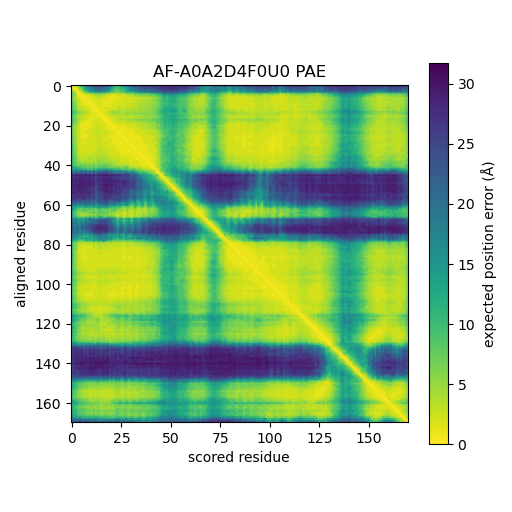070 1.00 81.25 168 PRO A CA 1
ATOM 1370 C C . PRO A 1 168 ? 6.124 8.593 -8.415 1.00 81.25 168 PRO A C 1
ATOM 1372 O O . PRO A 1 168 ? 7.015 9.443 -8.523 1.00 81.25 168 PRO A O 1
ATOM 1375 N N . GLU A 1 169 ? 4.838 8.852 -8.644 1.00 67.69 169 GLU A N 1
ATOM 1376 C CA . GLU A 1 169 ? 4.318 10.215 -8.786 1.00 67.69 169 GLU A CA 1
ATOM 1377 C C . GLU A 1 169 ? 4.481 10.929 -7.433 1.00 67.69 169 GLU A C 1
ATOM 1379 O O . GLU A 1 169 ? 4.285 10.316 -6.382 1.00 67.69 169 GLU A O 1
ATOM 1384 N N . SER A 1 170 ? 4.987 12.167 -7.467 1.00 54.75 170 SER A N 1
ATOM 1385 C CA . SER A 1 170 ? 5.273 12.982 -6.273 1.00 54.75 170 SER A CA 1
ATOM 1386 C C . SER A 1 170 ? 4.054 13.784 -5.854 1.00 54.75 170 SER A C 1
ATOM 1388 O O . SER A 1 170 ? 3.357 14.267 -6.772 1.00 54.75 170 SER A O 1
#